Protein AF-A0A969RCX9-F1 (afdb_monomer_lite)

Structure (mmCIF, N/CA/C/O backbone):
data_AF-A0A969RCX9-F1
#
_entry.id   AF-A0A969RCX9-F1
#
loop_
_atom_site.group_PDB
_atom_site.id
_atom_site.type_symbol
_atom_site.label_atom_id
_atom_site.label_alt_id
_atom_site.label_comp_id
_atom_site.label_asym_id
_atom_site.label_entity_id
_atom_site.label_seq_id
_atom_site.pdbx_PDB_ins_code
_atom_site.Cartn_x
_atom_site.Cartn_y
_atom_site.Cartn_z
_atom_site.occupancy
_atom_site.B_iso_or_equiv
_atom_site.auth_seq_id
_atom_site.auth_comp_id
_atom_site.auth_asym_id
_atom_site.auth_atom_id
_atom_site.pdbx_PDB_model_num
ATOM 1 N N . MET A 1 1 ? 3.189 12.198 -4.846 1.00 65.44 1 MET A N 1
ATOM 2 C CA . MET A 1 1 ? 4.473 12.662 -4.270 1.00 65.44 1 MET A CA 1
ATOM 3 C C . MET A 1 1 ? 4.820 13.980 -4.931 1.00 65.44 1 MET A C 1
ATOM 5 O O . MET A 1 1 ? 4.423 14.156 -6.077 1.00 65.44 1 MET A O 1
ATOM 9 N N . ASP A 1 2 ? 5.462 14.920 -4.241 1.00 61.81 2 ASP A N 1
ATOM 10 C CA . ASP A 1 2 ? 5.991 16.090 -4.949 1.00 61.81 2 ASP A CA 1
ATOM 11 C C . ASP A 1 2 ? 7.132 15.682 -5.899 1.00 61.81 2 ASP A C 1
ATOM 13 O O . ASP A 1 2 ? 7.718 14.604 -5.779 1.00 61.81 2 ASP A O 1
ATOM 17 N N . ASN A 1 3 ? 7.446 16.543 -6.864 1.00 64.06 3 ASN A N 1
ATOM 18 C CA . ASN A 1 3 ? 8.498 16.300 -7.853 1.00 64.06 3 ASN A CA 1
ATOM 19 C C . ASN A 1 3 ? 9.926 16.329 -7.268 1.00 64.06 3 ASN A C 1
ATOM 21 O O . ASN A 1 3 ? 10.884 16.110 -8.002 1.00 64.06 3 ASN A O 1
ATOM 25 N N . GLN A 1 4 ? 10.077 16.609 -5.970 1.00 64.31 4 GLN A N 1
ATOM 26 C CA . GLN A 1 4 ? 11.360 16.683 -5.268 1.00 64.31 4 GLN A CA 1
ATOM 27 C C . GLN A 1 4 ? 11.587 15.504 -4.322 1.00 64.31 4 GLN A C 1
ATOM 29 O O . GLN A 1 4 ? 12.598 15.473 -3.622 1.00 64.31 4 GLN A O 1
ATOM 34 N N . CYS A 1 5 ? 10.659 14.551 -4.275 1.00 72.12 5 CYS A N 1
ATOM 35 C CA . CYS A 1 5 ? 10.655 13.461 -3.314 1.00 72.12 5 CYS A CA 1
ATOM 36 C C . CYS A 1 5 ? 10.598 13.875 -1.830 1.00 72.12 5 CYS A C 1
ATOM 38 O O . CYS A 1 5 ? 11.052 13.117 -0.972 1.00 72.12 5 CYS A O 1
ATOM 40 N N . LYS A 1 6 ? 10.072 15.059 -1.496 1.00 69.31 6 LYS A N 1
ATOM 41 C CA . LYS A 1 6 ? 10.109 15.612 -0.127 1.00 69.31 6 LYS A CA 1
ATOM 42 C C . LYS A 1 6 ? 8.780 15.510 0.617 1.00 69.31 6 LYS A C 1
ATOM 44 O O . LYS A 1 6 ? 8.756 15.632 1.841 1.00 69.31 6 LYS A O 1
ATOM 49 N N . GLY A 1 7 ? 7.682 15.256 -0.088 1.00 68.06 7 GLY A N 1
ATOM 50 C CA . GLY A 1 7 ? 6.351 15.278 0.502 1.00 68.06 7 GLY A CA 1
ATOM 51 C C . GLY A 1 7 ? 5.254 14.667 -0.365 1.00 68.06 7 GLY A C 1
ATOM 52 O O . GLY A 1 7 ? 5.473 14.143 -1.461 1.00 68.06 7 GLY A O 1
ATOM 53 N N . PHE A 1 8 ? 4.029 14.726 0.158 1.00 77.75 8 PHE A N 1
ATOM 54 C CA . PHE A 1 8 ? 2.828 14.218 -0.500 1.00 77.75 8 PHE A CA 1
ATOM 55 C C . PHE A 1 8 ? 1.886 15.371 -0.830 1.00 77.75 8 PHE A C 1
ATOM 57 O O . PHE A 1 8 ? 1.522 16.150 0.050 1.00 77.75 8 PHE A O 1
ATOM 64 N N . VAL A 1 9 ? 1.437 15.430 -2.080 1.00 77.81 9 VAL A N 1
ATOM 65 C CA . VAL A 1 9 ? 0.299 16.262 -2.479 1.00 77.81 9 VAL A CA 1
ATOM 66 C C . VAL A 1 9 ? -0.961 15.439 -2.234 1.00 77.81 9 VAL A C 1
ATOM 68 O O . VAL A 1 9 ? -1.049 14.299 -2.684 1.00 77.81 9 VAL A O 1
ATOM 71 N N . SER A 1 10 ? -1.895 15.979 -1.452 1.00 80.75 10 SER A N 1
ATOM 72 C CA . SER A 1 10 ? -3.154 15.291 -1.158 1.00 80.75 10 SER A CA 1
ATOM 73 C C . SER A 1 10 ? -4.165 15.562 -2.261 1.00 80.75 10 SER A C 1
ATOM 75 O O . SER A 1 10 ? -4.465 16.718 -2.547 1.00 80.75 10 SER A O 1
ATOM 77 N N . GLU A 1 11 ? -4.737 14.500 -2.812 1.00 80.62 11 GLU A N 1
ATOM 78 C CA . GLU A 1 11 ? -5.803 14.572 -3.803 1.00 80.62 11 GLU A CA 1
ATOM 79 C C . GLU A 1 11 ? -7.090 13.966 -3.236 1.00 80.62 11 GLU A C 1
ATOM 81 O O . GLU A 1 11 ? -7.066 12.949 -2.537 1.00 80.62 11 GLU A O 1
ATOM 86 N N . LYS A 1 12 ? -8.230 14.614 -3.500 1.00 79.12 12 LYS A N 1
ATOM 87 C CA . LYS A 1 12 ? -9.548 14.117 -3.093 1.00 79.12 12 LYS A CA 1
ATOM 88 C C . LYS A 1 12 ? -10.217 13.438 -4.278 1.00 79.12 12 LYS A C 1
ATOM 90 O O . LYS A 1 12 ? -10.699 14.108 -5.183 1.00 79.12 12 LYS A O 1
ATOM 95 N N . VAL A 1 13 ? -10.328 12.121 -4.202 1.00 74.38 13 VAL A N 1
ATOM 96 C CA . VAL A 1 13 ? -10.988 11.278 -5.203 1.00 74.38 13 VAL A CA 1
ATOM 97 C C . VAL A 1 13 ? -12.213 10.600 -4.593 1.00 74.38 13 VAL A C 1
ATOM 99 O O . VAL A 1 13 ? -12.198 10.180 -3.433 1.00 74.38 13 VAL A O 1
ATOM 102 N N . ARG A 1 14 ? -13.312 10.536 -5.355 1.00 75.00 14 ARG A N 1
ATOM 103 C CA . ARG A 1 14 ? -14.540 9.843 -4.938 1.00 75.00 14 ARG A CA 1
ATOM 104 C C . ARG A 1 14 ? -14.409 8.365 -5.284 1.00 75.00 14 ARG A C 1
ATOM 106 O O . ARG A 1 14 ? -14.319 8.022 -6.456 1.00 75.00 14 ARG A O 1
ATOM 113 N N . VAL A 1 15 ? -14.456 7.504 -4.272 1.00 67.88 15 VAL A N 1
ATOM 114 C CA . VAL A 1 15 ? -14.516 6.049 -4.450 1.00 67.88 15 VAL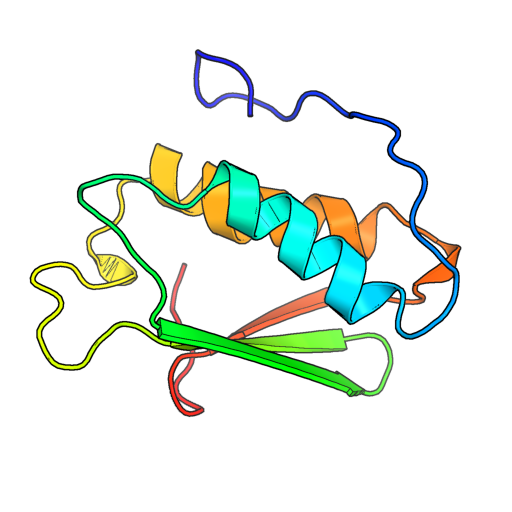 A CA 1
ATOM 115 C C . VAL A 1 15 ? -15.878 5.519 -4.008 1.00 67.88 15 VAL A C 1
ATOM 117 O O . VAL A 1 15 ? -16.403 5.992 -2.996 1.00 67.88 15 VAL A O 1
ATOM 120 N N . PRO A 1 16 ? -16.469 4.547 -4.724 1.00 71.31 16 PRO A N 1
ATOM 121 C CA . PRO A 1 16 ? -17.667 3.872 -4.240 1.00 71.31 16 PRO A CA 1
ATOM 122 C C . PRO A 1 16 ? -17.374 3.130 -2.918 1.00 71.31 16 PRO A C 1
ATOM 124 O O . PRO A 1 16 ? -16.248 2.689 -2.687 1.00 71.31 16 PRO A O 1
ATOM 127 N N . ALA A 1 17 ? -18.365 3.046 -2.026 1.00 68.38 17 ALA A N 1
ATOM 128 C CA . ALA A 1 17 ? -18.171 2.667 -0.618 1.00 68.38 17 ALA A CA 1
ATOM 129 C C . ALA A 1 17 ? -17.899 1.168 -0.366 1.00 68.38 17 ALA A C 1
ATOM 131 O O . ALA A 1 17 ? -17.532 0.785 0.745 1.00 68.38 17 ALA A O 1
ATOM 132 N N . ASP A 1 18 ? -18.073 0.314 -1.368 1.00 70.62 18 ASP A N 1
ATOM 133 C CA . ASP A 1 18 ? -17.734 -1.105 -1.333 1.00 70.62 18 ASP A CA 1
ATOM 134 C C . ASP A 1 18 ? -16.206 -1.298 -1.324 1.00 70.62 18 ASP A C 1
ATOM 136 O O . ASP A 1 18 ? -15.491 -0.865 -2.225 1.00 70.62 18 ASP A O 1
ATOM 140 N N . GLN A 1 19 ? -15.701 -1.958 -0.277 1.00 79.38 19 GLN A N 1
ATOM 141 C CA . GLN A 1 19 ? -14.275 -2.261 -0.061 1.00 79.38 19 GLN A CA 1
ATOM 142 C C . GLN A 1 19 ? -13.341 -1.029 -0.128 1.00 79.38 19 GLN A C 1
ATOM 144 O O . GLN A 1 19 ? -12.399 -0.984 -0.927 1.00 79.38 19 GLN A O 1
ATOM 149 N N . PRO A 1 20 ? -13.535 -0.029 0.751 1.00 85.00 20 PRO A N 1
ATOM 150 C CA . PRO A 1 20 ? -12.886 1.275 0.620 1.00 85.00 20 PRO A CA 1
ATOM 151 C C . PRO A 1 20 ? -11.359 1.217 0.809 1.00 85.00 20 PRO A C 1
ATOM 153 O O . PRO A 1 20 ? -10.641 2.039 0.248 1.00 85.00 20 PRO A O 1
ATOM 156 N N . VAL A 1 21 ? -10.841 0.219 1.539 1.00 89.69 21 VAL A N 1
ATOM 157 C CA . VAL A 1 21 ? -9.392 -0.019 1.684 1.00 89.69 21 VAL A CA 1
ATOM 158 C C . VAL A 1 21 ? -8.786 -0.524 0.376 1.00 89.69 21 VAL A C 1
ATOM 160 O O . VAL A 1 21 ? -7.793 0.031 -0.085 1.00 89.69 21 VAL A O 1
ATOM 163 N N . THR A 1 22 ? -9.391 -1.542 -0.242 1.00 91.69 22 THR A N 1
ATOM 164 C CA . THR A 1 22 ? -8.939 -2.100 -1.525 1.00 91.69 22 THR A CA 1
ATOM 165 C C . THR A 1 22 ? -8.914 -1.017 -2.601 1.00 91.69 22 THR A C 1
ATOM 167 O O . THR A 1 22 ? -7.911 -0.851 -3.284 1.00 91.69 22 THR A O 1
ATOM 170 N N . LYS A 1 23 ? -9.969 -0.199 -2.696 1.00 88.25 23 LYS A N 1
ATOM 171 C CA . LYS A 1 23 ? -10.036 0.897 -3.678 1.00 88.25 23 LYS A CA 1
ATOM 172 C C . LYS A 1 23 ? -9.008 1.994 -3.426 1.00 88.25 23 LYS A C 1
ATOM 174 O O . LYS A 1 23 ? -8.376 2.461 -4.367 1.00 88.25 23 LYS A O 1
ATOM 179 N N . ALA A 1 24 ? -8.799 2.376 -2.166 1.00 89.62 24 ALA A N 1
ATOM 180 C CA . ALA A 1 24 ? -7.753 3.329 -1.809 1.00 89.62 24 ALA A CA 1
ATOM 181 C C . ALA A 1 24 ? -6.356 2.829 -2.212 1.00 89.62 24 ALA A C 1
ATOM 183 O O . ALA A 1 24 ? -5.545 3.619 -2.686 1.00 89.62 24 ALA A O 1
ATOM 184 N N . ILE A 1 25 ? -6.085 1.528 -2.062 1.00 91.62 25 ILE A N 1
ATOM 185 C CA . ILE A 1 25 ? -4.834 0.915 -2.525 1.00 91.62 25 ILE A CA 1
ATOM 186 C C . ILE A 1 25 ? -4.754 0.950 -4.052 1.00 91.62 25 ILE A C 1
ATOM 188 O O . ILE A 1 25 ? -3.743 1.408 -4.574 1.00 91.62 25 ILE A O 1
ATOM 192 N N . ALA A 1 26 ? -5.808 0.525 -4.759 1.00 89.25 26 ALA A N 1
ATOM 193 C CA . ALA A 1 26 ? -5.841 0.507 -6.223 1.00 89.25 26 ALA A CA 1
ATOM 194 C C . ALA A 1 26 ? -5.482 1.872 -6.829 1.00 89.25 26 ALA A C 1
ATOM 196 O O . ALA A 1 26 ? -4.559 1.945 -7.630 1.00 89.25 26 ALA A O 1
ATOM 197 N N . MET A 1 27 ? -6.108 2.957 -6.359 1.00 86.44 27 MET A N 1
ATOM 198 C CA . MET A 1 27 ? -5.824 4.312 -6.856 1.00 86.44 27 MET A CA 1
ATOM 199 C C . MET A 1 27 ? -4.372 4.750 -6.627 1.00 86.44 27 MET A C 1
ATOM 201 O O . MET A 1 27 ? -3.789 5.460 -7.442 1.00 86.44 27 MET A O 1
ATOM 205 N N . VAL A 1 28 ? -3.767 4.358 -5.500 1.00 87.06 28 VAL A N 1
ATOM 206 C CA . VAL A 1 28 ? -2.354 4.672 -5.244 1.00 87.06 28 VAL A CA 1
ATOM 207 C C . VAL A 1 28 ? -1.451 3.868 -6.179 1.00 87.06 28 VAL A C 1
ATOM 209 O O . VAL A 1 28 ? -0.463 4.405 -6.670 1.00 87.06 28 VAL A O 1
ATOM 212 N N . LEU A 1 29 ? -1.787 2.601 -6.437 1.00 87.69 29 LEU A N 1
ATOM 213 C CA . LEU A 1 29 ? -0.998 1.724 -7.302 1.00 87.69 29 LEU A CA 1
ATOM 214 C C . LEU A 1 29 ? -1.109 2.086 -8.787 1.00 87.69 29 LEU A C 1
ATOM 216 O O . LEU A 1 29 ? -0.100 2.008 -9.477 1.00 87.69 29 LEU A O 1
ATOM 220 N N . GLU A 1 30 ? -2.269 2.547 -9.261 1.00 82.25 30 GLU A N 1
ATOM 221 C CA . GLU A 1 30 ? -2.447 3.064 -10.63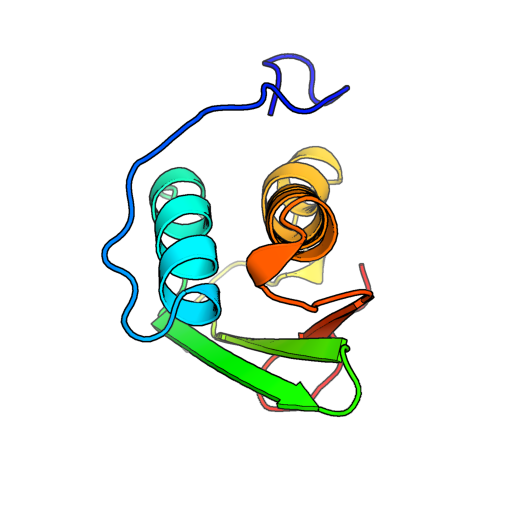1 1.00 82.25 30 GLU A CA 1
ATOM 222 C C . GLU A 1 30 ? -1.462 4.197 -10.956 1.00 82.25 30 GLU A C 1
ATOM 224 O O . GLU A 1 30 ? -0.984 4.302 -12.079 1.00 82.25 30 GLU A O 1
ATOM 229 N N . ASN A 1 31 ? -1.107 5.012 -9.958 1.00 70.62 31 ASN A N 1
ATOM 230 C CA . ASN A 1 31 ? -0.144 6.104 -10.104 1.00 70.62 31 ASN A CA 1
ATOM 231 C C . ASN A 1 31 ? 1.317 5.681 -9.861 1.00 70.62 31 ASN A C 1
ATOM 233 O O . ASN A 1 31 ? 2.228 6.488 -10.051 1.00 70.62 31 ASN A O 1
ATOM 237 N N . ALA A 1 32 ? 1.549 4.457 -9.379 1.00 68.94 32 ALA A N 1
ATOM 238 C CA . ALA A 1 32 ? 2.878 3.935 -9.061 1.00 68.94 32 ALA A CA 1
ATOM 239 C C . ALA A 1 32 ? 3.419 2.976 -10.132 1.00 68.94 32 ALA A C 1
ATOM 241 O O . ALA A 1 32 ? 4.627 2.735 -10.155 1.00 68.94 32 ALA A O 1
ATOM 242 N N . ASP A 1 33 ? 2.548 2.430 -10.985 1.00 62.91 33 ASP A N 1
ATOM 243 C CA . ASP A 1 33 ? 2.937 1.537 -12.073 1.00 62.91 33 ASP A CA 1
ATOM 244 C C . ASP A 1 33 ? 3.742 2.320 -13.121 1.00 62.91 33 ASP A C 1
ATOM 246 O O . ASP A 1 33 ? 3.281 3.312 -13.689 1.00 62.91 33 ASP A O 1
ATOM 250 N N . ASN A 1 34 ? 4.993 1.915 -13.330 1.00 64.31 34 ASN A N 1
ATOM 251 C CA . ASN A 1 34 ? 5.910 2.544 -14.274 1.00 64.31 34 ASN A CA 1
ATOM 252 C C . ASN A 1 34 ? 6.680 1.471 -15.057 1.00 64.31 34 ASN A C 1
ATOM 254 O O . ASN A 1 34 ? 6.694 0.299 -14.686 1.00 64.31 34 ASN A O 1
ATOM 258 N N . ALA A 1 35 ? 7.319 1.862 -16.164 1.00 57.19 35 ALA A N 1
ATOM 259 C CA . ALA A 1 35 ? 7.894 0.917 -17.127 1.00 57.19 35 ALA A CA 1
ATOM 260 C C . ALA A 1 35 ? 8.925 -0.069 -16.529 1.00 57.19 35 ALA A C 1
ATOM 262 O O . ALA A 1 35 ? 9.049 -1.188 -17.026 1.00 57.19 35 ALA A O 1
ATOM 263 N N . ASP A 1 36 ? 9.625 0.312 -15.455 1.00 60.59 36 ASP A N 1
ATOM 264 C CA . ASP A 1 36 ? 10.699 -0.487 -14.848 1.00 60.59 36 ASP A CA 1
ATOM 265 C C . ASP A 1 36 ? 10.285 -1.221 -13.563 1.00 60.59 36 ASP A C 1
ATOM 267 O O . ASP A 1 36 ? 11.053 -2.033 -13.028 1.00 60.59 36 ASP A O 1
ATOM 271 N N . PHE A 1 37 ? 9.085 -0.955 -13.049 1.00 69.56 37 PHE A N 1
ATOM 272 C CA . PHE A 1 37 ? 8.569 -1.564 -11.835 1.00 69.56 37 PHE A CA 1
ATOM 273 C C . PHE A 1 37 ? 7.061 -1.785 -11.945 1.00 69.56 37 PHE A C 1
ATOM 275 O O . PHE A 1 37 ? 6.270 -0.869 -11.737 1.00 69.56 37 PHE A O 1
ATOM 282 N N . SER A 1 38 ? 6.682 -3.036 -12.214 1.00 78.75 38 SER A N 1
ATOM 283 C CA . SER A 1 38 ? 5.287 -3.455 -12.294 1.00 78.75 38 SER A CA 1
ATOM 284 C C . SER A 1 38 ? 4.924 -4.460 -11.210 1.00 78.75 38 SER A C 1
ATOM 286 O O . SER A 1 38 ? 5.724 -5.305 -10.783 1.00 78.75 38 SER A O 1
ATOM 288 N N . LEU A 1 39 ? 3.677 -4.371 -10.755 1.00 86.56 39 LEU A N 1
ATOM 289 C CA . LEU A 1 39 ? 3.078 -5.329 -9.839 1.00 86.56 39 LEU A CA 1
ATOM 290 C C . LEU A 1 39 ? 2.215 -6.311 -10.633 1.00 86.56 39 LEU A C 1
ATOM 292 O O . LEU A 1 39 ? 1.382 -5.927 -11.440 1.00 86.56 39 LEU A O 1
ATOM 296 N N . SER A 1 40 ? 2.359 -7.601 -10.346 1.00 88.44 40 SER A N 1
ATOM 297 C CA . SER A 1 40 ? 1.448 -8.643 -10.847 1.00 88.44 40 SER A CA 1
ATOM 298 C C . SER A 1 40 ? 0.101 -8.652 -10.114 1.00 88.44 40 SER A C 1
ATOM 300 O O . SER A 1 40 ? -0.833 -9.337 -10.523 1.00 88.44 40 SER A O 1
ATOM 302 N N . GLY A 1 41 ? 0.011 -7.926 -8.997 1.00 90.31 41 GLY A N 1
ATOM 303 C CA . GLY A 1 41 ? -1.191 -7.774 -8.192 1.00 90.31 41 GLY A CA 1
ATOM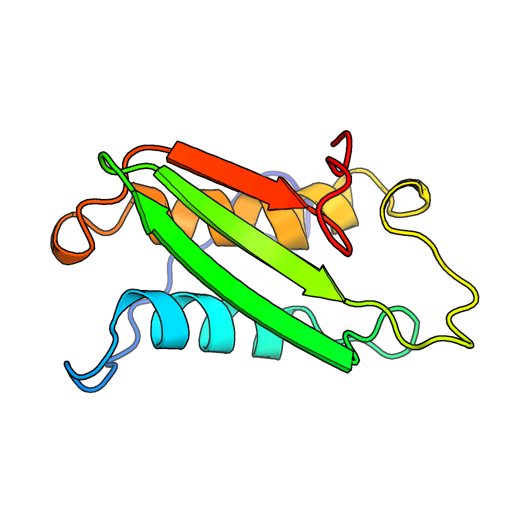 304 C C . GLY A 1 41 ? -0.868 -7.524 -6.723 1.00 90.31 41 GLY A C 1
ATOM 305 O O . GLY A 1 41 ? 0.295 -7.459 -6.312 1.00 90.31 41 GLY A O 1
ATOM 306 N N . TYR A 1 42 ? -1.919 -7.416 -5.916 1.00 93.50 42 TYR A N 1
ATOM 307 C CA . TYR A 1 42 ? -1.805 -7.280 -4.471 1.00 93.50 42 TYR A CA 1
ATOM 308 C C . TYR A 1 42 ? -2.943 -8.001 -3.747 1.00 93.50 42 TYR A C 1
ATOM 310 O O . TYR A 1 42 ? -3.987 -8.304 -4.327 1.00 93.50 42 TYR A O 1
ATOM 318 N N . ARG A 1 43 ? -2.746 -8.272 -2.458 1.00 95.06 43 ARG A N 1
ATOM 319 C CA . ARG A 1 43 ? -3.812 -8.674 -1.532 1.00 95.06 43 ARG A CA 1
ATOM 320 C C . ARG A 1 43 ? -3.755 -7.793 -0.301 1.00 95.06 43 ARG A C 1
ATOM 322 O O . ARG A 1 43 ? -2.680 -7.363 0.103 1.00 95.06 43 ARG A O 1
ATOM 329 N N . VAL A 1 44 ? -4.905 -7.552 0.311 1.00 95.19 44 VAL A N 1
ATOM 330 C CA . VAL A 1 44 ? -4.987 -6.802 1.561 1.00 95.19 44 VAL A CA 1
ATOM 331 C C . VAL A 1 44 ? -5.835 -7.553 2.571 1.00 95.19 44 VAL A C 1
ATOM 333 O O . VAL A 1 44 ? -6.889 -8.092 2.242 1.00 95.19 44 VAL A O 1
ATOM 336 N N . SER A 1 45 ? -5.373 -7.567 3.814 1.00 95.19 45 SER A N 1
ATOM 337 C CA . SER A 1 45 ? -6.170 -7.943 4.975 1.00 95.19 45 SER A CA 1
ATOM 338 C C . SER A 1 45 ? -6.061 -6.852 6.031 1.00 95.19 45 SER A C 1
ATOM 340 O O . SER A 1 45 ? -5.016 -6.220 6.186 1.00 95.19 45 SER A O 1
ATOM 342 N N . VAL A 1 46 ? -7.150 -6.600 6.754 1.00 94.88 46 VAL A N 1
ATOM 343 C CA . VAL A 1 46 ? -7.162 -5.640 7.861 1.00 94.88 46 VAL A CA 1
ATOM 344 C C . VAL A 1 46 ? -7.522 -6.390 9.129 1.00 94.88 46 VAL A C 1
ATOM 346 O O . VAL A 1 46 ? -8.586 -6.995 9.211 1.00 94.88 46 VAL A O 1
ATOM 349 N N . SER A 1 47 ? -6.634 -6.341 10.117 1.00 95.31 47 SER A N 1
ATOM 350 C CA . SER A 1 47 ? -6.854 -6.939 11.432 1.00 95.31 47 SER A CA 1
ATOM 351 C C . SER A 1 47 ? -6.409 -5.964 12.511 1.00 95.31 47 SER A C 1
ATOM 353 O O . SER A 1 47 ? -5.337 -5.367 12.407 1.00 95.31 47 SER A O 1
ATOM 355 N N . SER A 1 48 ? -7.259 -5.740 13.514 1.00 95.06 48 SER A N 1
ATOM 356 C CA . SER A 1 48 ? -6.992 -4.818 14.631 1.00 95.06 48 SER A CA 1
ATOM 357 C C . SER A 1 48 ? -6.536 -3.413 14.197 1.00 95.06 48 SER A C 1
ATOM 359 O O . SER A 1 48 ? -5.722 -2.769 14.855 1.00 95.06 48 SER A O 1
ATOM 361 N N . GLY A 1 49 ? -7.055 -2.920 13.066 1.00 94.94 49 GLY A N 1
ATOM 362 C CA . GLY A 1 49 ? -6.692 -1.613 12.507 1.00 94.94 49 GLY A CA 1
ATOM 363 C C . GLY A 1 49 ? -5.319 -1.562 11.827 1.00 94.94 49 GLY A C 1
ATOM 364 O O . GLY A 1 49 ? -4.857 -0.474 11.493 1.00 94.94 49 GLY A O 1
ATOM 365 N N . VAL A 1 50 ? -4.663 -2.699 11.596 1.00 97.38 50 VAL A N 1
ATOM 366 C CA . VAL A 1 50 ? -3.438 -2.793 10.796 1.00 97.38 50 VAL A CA 1
ATOM 367 C C . VAL A 1 50 ? -3.768 -3.437 9.455 1.00 97.38 50 VAL A C 1
ATOM 369 O O . VAL A 1 50 ? -4.253 -4.567 9.407 1.00 97.38 50 VAL A O 1
ATOM 372 N N . ALA A 1 51 ? -3.501 -2.717 8.366 1.00 97.31 51 ALA A N 1
ATOM 373 C CA . ALA A 1 51 ? -3.587 -3.263 7.018 1.00 97.31 51 ALA A CA 1
ATOM 374 C C . ALA A 1 51 ? -2.285 -4.002 6.681 1.00 97.31 51 ALA A C 1
ATOM 376 O O . ALA A 1 51 ? -1.206 -3.411 6.722 1.00 97.31 51 ALA A O 1
ATOM 377 N N . THR A 1 52 ? -2.377 -5.286 6.349 1.00 97.44 52 THR A N 1
ATOM 378 C CA . THR A 1 52 ? -1.264 -6.061 5.791 1.00 97.44 52 THR A CA 1
ATOM 379 C C . THR A 1 52 ? -1.469 -6.162 4.289 1.00 97.44 52 THR A C 1
ATOM 381 O O . THR A 1 52 ? -2.468 -6.724 3.842 1.00 97.44 52 THR A O 1
ATOM 384 N N . ILE A 1 53 ? -0.545 -5.586 3.523 1.00 96.31 53 ILE A N 1
ATOM 385 C CA . ILE A 1 53 ? -0.606 -5.533 2.062 1.00 96.31 53 ILE A CA 1
ATOM 386 C C . ILE A 1 53 ? 0.468 -6.467 1.504 1.00 96.31 53 ILE A C 1
ATOM 388 O O . ILE A 1 53 ? 1.660 -6.220 1.681 1.00 96.31 53 ILE A O 1
ATOM 392 N N . ASP A 1 54 ? 0.033 -7.542 0.850 1.00 95.75 54 ASP A N 1
ATOM 393 C CA . ASP A 1 54 ? 0.882 -8.481 0.111 1.00 95.75 54 ASP A CA 1
ATOM 394 C C . ASP A 1 54 ? 1.032 -7.978 -1.328 1.00 95.75 54 ASP A C 1
ATOM 396 O O . ASP A 1 54 ? 0.118 -8.155 -2.135 1.00 95.75 54 ASP A O 1
ATOM 400 N N . LEU A 1 55 ? 2.143 -7.300 -1.625 1.00 93.25 55 LEU A N 1
ATOM 401 C CA . LEU A 1 55 ? 2.472 -6.755 -2.943 1.00 93.25 55 LEU A CA 1
ATOM 402 C C . LEU A 1 55 ? 3.298 -7.778 -3.724 1.00 93.25 55 LEU A C 1
ATOM 404 O O . LEU A 1 55 ? 4.315 -8.263 -3.232 1.00 93.25 55 LEU A O 1
ATOM 408 N N . ARG A 1 56 ? 2.888 -8.088 -4.958 1.00 91.75 56 ARG A N 1
ATOM 409 C CA . ARG A 1 56 ? 3.482 -9.189 -5.726 1.00 91.75 56 ARG A CA 1
ATOM 410 C C . ARG A 1 56 ? 4.175 -8.705 -6.977 1.00 91.75 56 ARG A C 1
ATOM 412 O O . ARG A 1 56 ? 3.527 -8.218 -7.903 1.00 91.75 56 ARG A O 1
ATOM 419 N N . LEU A 1 57 ? 5.471 -8.963 -7.061 1.00 88.00 57 LEU A N 1
ATOM 420 C CA . LEU A 1 57 ? 6.217 -8.791 -8.301 1.00 88.00 57 LEU A CA 1
ATOM 421 C C . LEU A 1 57 ? 5.941 -9.954 -9.271 1.00 88.00 57 LEU A C 1
ATOM 423 O O . LEU A 1 57 ? 5.801 -11.105 -8.828 1.00 88.00 57 LEU A O 1
ATOM 427 N N . PRO A 1 58 ? 5.895 -9.684 -10.588 1.00 87.69 58 PRO A N 1
ATOM 428 C CA . PRO A 1 58 ? 5.954 -10.716 -11.611 1.00 87.69 58 PRO A CA 1
ATOM 429 C C . PRO A 1 58 ? 7.134 -11.679 -11.384 1.00 87.69 58 PRO A C 1
ATOM 431 O O . PRO A 1 58 ? 8.211 -11.244 -10.968 1.00 87.69 58 PRO A O 1
ATOM 434 N N . PRO A 1 59 ? 6.993 -12.983 -11.689 1.00 83.19 59 PRO A N 1
ATOM 435 C CA . PRO A 1 59 ? 8.080 -13.954 -11.524 1.00 83.19 59 PRO A CA 1
ATOM 436 C C . PRO A 1 59 ? 9.379 -13.579 -12.254 1.00 83.19 59 PRO A C 1
ATOM 438 O O . PRO A 1 59 ? 10.459 -13.900 -11.770 1.00 83.19 59 PRO A O 1
ATOM 441 N N . ALA A 1 60 ? 9.266 -12.884 -13.390 1.00 83.38 60 ALA A N 1
ATOM 442 C CA . ALA A 1 60 ? 10.384 -12.447 -14.225 1.00 83.38 60 ALA A CA 1
ATOM 443 C C . ALA A 1 60 ? 10.850 -11.005 -13.933 1.00 83.38 60 ALA A C 1
ATOM 445 O O . ALA A 1 60 ? 11.587 -10.426 -14.734 1.00 83.38 60 ALA A O 1
ATOM 446 N N . SER A 1 61 ? 10.422 -10.399 -12.818 1.00 83.81 61 SER A N 1
ATOM 447 C CA . SER A 1 61 ? 10.845 -9.040 -12.475 1.00 83.81 61 SER A CA 1
ATOM 448 C C . SER A 1 61 ? 12.356 -8.950 -12.298 1.00 83.81 61 SER A C 1
ATOM 450 O O . SER A 1 61 ? 12.947 -9.638 -11.465 1.00 83.81 61 SER A O 1
ATOM 452 N N . LYS A 1 62 ? 12.972 -8.034 -13.051 1.00 81.69 62 LYS A N 1
ATOM 453 C CA . LYS A 1 62 ? 14.401 -7.711 -12.937 1.00 81.69 62 LYS A CA 1
ATOM 454 C C . LYS A 1 62 ? 14.722 -6.968 -11.637 1.00 81.69 62 LYS A C 1
ATOM 456 O O . LYS A 1 62 ? 15.825 -7.096 -11.113 1.00 81.69 62 LYS A O 1
ATOM 461 N N . ARG A 1 63 ? 13.760 -6.201 -11.114 1.00 83.19 63 ARG A N 1
ATOM 462 C CA . ARG A 1 63 ? 13.889 -5.416 -9.879 1.00 83.19 63 ARG A CA 1
ATOM 463 C C . ARG A 1 63 ? 13.221 -6.114 -8.696 1.00 83.19 63 ARG A C 1
ATOM 465 O O . ARG A 1 63 ? 12.243 -6.842 -8.843 1.00 83.19 63 ARG A O 1
ATOM 472 N N . ARG A 1 64 ? 13.753 -5.862 -7.501 1.00 86.12 64 ARG A N 1
ATOM 473 C CA . ARG A 1 64 ? 13.180 -6.255 -6.201 1.00 86.12 64 ARG A CA 1
ATOM 474 C C . ARG A 1 64 ? 12.679 -5.009 -5.472 1.00 86.12 64 ARG A C 1
ATOM 476 O O . ARG A 1 64 ? 13.207 -3.924 -5.706 1.00 86.12 64 ARG A O 1
ATOM 483 N N . PHE A 1 65 ? 11.760 -5.154 -4.517 1.00 87.81 65 PHE A N 1
ATOM 484 C CA . PHE A 1 65 ? 11.365 -4.034 -3.648 1.00 87.81 65 PHE A CA 1
ATOM 485 C C . PHE A 1 65 ? 12.571 -3.380 -2.951 1.00 87.81 65 PHE A C 1
ATOM 487 O O . PHE A 1 65 ? 12.665 -2.162 -2.899 1.00 87.81 65 PHE A O 1
ATOM 494 N N . SER A 1 66 ? 13.549 -4.180 -2.516 1.00 85.06 66 SER A N 1
ATOM 495 C CA . SER A 1 66 ? 14.792 -3.700 -1.895 1.00 85.06 66 SER A CA 1
ATOM 496 C C . SER A 1 66 ? 15.741 -2.960 -2.847 1.00 85.06 66 SER A C 1
ATOM 498 O O . SER A 1 66 ? 16.721 -2.382 -2.395 1.00 85.06 66 SER A O 1
ATOM 500 N N . SER A 1 67 ? 15.492 -3.009 -4.160 1.00 86.75 67 SER A N 1
ATOM 501 C CA . SER A 1 67 ? 16.272 -2.288 -5.181 1.00 86.75 67 SER A CA 1
ATOM 502 C C . SER A 1 67 ? 15.640 -0.952 -5.586 1.00 86.75 67 SER A C 1
ATOM 504 O O . SER A 1 67 ? 16.141 -0.273 -6.483 1.00 86.75 67 SER A O 1
ATOM 506 N N . LEU A 1 68 ? 14.507 -0.598 -4.977 1.00 85.44 68 LEU A N 1
ATOM 507 C CA . LEU A 1 68 ? 13.900 0.713 -5.140 1.00 85.44 68 LEU A CA 1
ATOM 508 C C . LEU A 1 68 ? 14.765 1.759 -4.434 1.00 85.44 68 LEU A C 1
ATOM 510 O O . LEU A 1 68 ? 15.195 1.558 -3.297 1.00 85.44 68 LEU A O 1
ATOM 514 N N . SER A 1 69 ? 14.992 2.887 -5.097 1.00 85.81 69 SER A N 1
ATOM 515 C CA . SER A 1 69 ? 15.573 4.075 -4.478 1.00 85.81 69 SER A CA 1
ATOM 516 C C . SER A 1 69 ? 14.679 4.589 -3.347 1.00 85.81 69 SER A C 1
ATOM 518 O O . SER A 1 69 ? 13.484 4.301 -3.298 1.00 85.81 69 SER A O 1
ATOM 520 N N . ASN A 1 70 ? 15.225 5.421 -2.462 1.00 85.12 70 ASN A N 1
ATOM 521 C CA . ASN A 1 70 ? 14.442 6.017 -1.375 1.00 85.12 70 ASN A CA 1
ATOM 522 C C . ASN A 1 70 ? 13.233 6.815 -1.896 1.00 85.12 70 ASN A C 1
ATOM 524 O O . ASN A 1 70 ? 12.161 6.755 -1.299 1.00 85.12 70 ASN A O 1
ATOM 528 N N . CYS A 1 71 ? 13.382 7.513 -3.030 1.00 84.38 71 CYS A 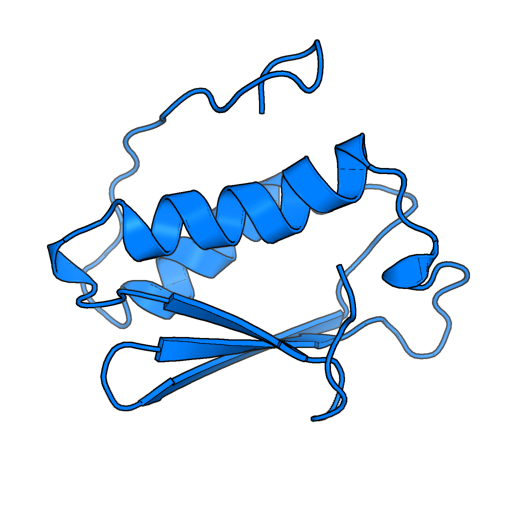N 1
ATOM 529 C CA . CYS A 1 71 ? 12.273 8.187 -3.706 1.00 84.38 71 CYS A CA 1
ATOM 530 C C . CYS A 1 71 ? 11.175 7.192 -4.101 1.00 84.38 71 CYS A C 1
ATOM 532 O O . CYS A 1 71 ? 10.012 7.407 -3.785 1.00 84.38 71 CYS A O 1
ATOM 534 N N . GLU A 1 72 ? 11.530 6.085 -4.753 1.00 85.75 72 GLU A N 1
ATOM 535 C CA . GLU A 1 72 ? 10.556 5.084 -5.199 1.00 85.75 72 GLU A CA 1
ATOM 536 C C . GLU A 1 72 ? 9.891 4.359 -4.020 1.00 85.75 72 GLU A C 1
ATOM 538 O O . GLU A 1 72 ? 8.680 4.136 -4.026 1.00 85.75 72 GLU A O 1
ATOM 543 N N . GLN A 1 73 ? 10.650 4.042 -2.968 1.00 87.12 73 GLN A N 1
ATOM 544 C CA . GLN A 1 73 ? 10.103 3.452 -1.745 1.00 87.12 73 GLN A CA 1
ATOM 545 C C . GLN A 1 73 ? 9.121 4.403 -1.054 1.00 87.12 73 GLN A C 1
ATOM 547 O O . GLN A 1 73 ? 8.037 3.987 -0.641 1.00 87.12 73 GLN A O 1
ATOM 552 N N . LEU A 1 74 ? 9.457 5.692 -0.961 1.00 86.88 74 LEU A N 1
ATOM 553 C CA . LEU A 1 74 ? 8.568 6.702 -0.396 1.00 86.88 74 LEU A CA 1
ATOM 554 C C . LEU A 1 74 ? 7.334 6.928 -1.287 1.00 86.88 74 LEU A C 1
ATOM 556 O O . LEU A 1 74 ? 6.223 7.046 -0.764 1.00 86.88 74 LEU A O 1
ATOM 560 N N . ALA A 1 75 ? 7.503 6.921 -2.612 1.00 85.50 75 ALA A N 1
ATOM 561 C CA . ALA A 1 75 ? 6.414 7.028 -3.579 1.00 85.50 75 ALA A CA 1
ATOM 562 C C . ALA A 1 75 ? 5.407 5.887 -3.417 1.00 85.50 75 ALA A C 1
ATOM 564 O O . ALA A 1 75 ? 4.207 6.143 -3.366 1.00 85.50 75 ALA A O 1
ATOM 565 N N . LEU A 1 76 ? 5.883 4.648 -3.286 1.00 88.62 76 LEU A N 1
ATOM 566 C CA . LEU A 1 76 ? 5.033 3.467 -3.178 1.00 88.62 76 LEU A CA 1
ATOM 567 C C . LEU A 1 76 ? 4.529 3.256 -1.743 1.00 88.62 76 LEU A C 1
ATOM 569 O O . LEU A 1 76 ? 3.341 3.409 -1.450 1.00 88.62 76 LEU A O 1
ATOM 573 N N . PHE A 1 77 ? 5.431 2.912 -0.823 1.00 91.44 77 PHE A N 1
ATOM 574 C CA . PHE A 1 77 ? 5.074 2.529 0.544 1.00 91.44 77 PHE A CA 1
ATOM 575 C C . PHE A 1 77 ? 4.594 3.724 1.360 1.00 91.44 77 PHE A C 1
ATOM 577 O O . PHE A 1 77 ? 3.633 3.613 2.128 1.00 91.44 77 PHE A O 1
ATOM 584 N N . GLY A 1 78 ? 5.238 4.877 1.181 1.00 91.00 78 GLY A N 1
ATOM 585 C CA . GLY A 1 78 ? 4.866 6.109 1.865 1.00 91.00 78 GLY A CA 1
ATOM 586 C C . GLY A 1 78 ? 3.478 6.595 1.459 1.00 91.00 78 GLY A C 1
ATOM 587 O O . GLY A 1 78 ? 2.663 6.872 2.342 1.00 91.00 78 GLY A O 1
ATOM 588 N N . SER A 1 79 ? 3.165 6.617 0.158 1.00 90.69 79 SER A N 1
ATOM 589 C CA . SER A 1 79 ? 1.830 7.012 -0.316 1.00 90.69 79 SER A CA 1
ATOM 590 C C . SER A 1 79 ? 0.753 6.050 0.179 1.00 90.69 79 SER A C 1
ATOM 592 O O . SER A 1 79 ? -0.249 6.500 0.728 1.00 90.69 79 SER A O 1
ATOM 594 N N . LEU A 1 80 ? 0.973 4.731 0.086 1.00 93.44 80 LEU A N 1
ATOM 595 C CA . LEU A 1 80 ? 0.028 3.733 0.605 1.00 93.44 80 LEU A CA 1
ATOM 596 C C . LEU A 1 80 ? -0.221 3.925 2.104 1.00 93.44 80 LEU A C 1
ATOM 598 O O . LEU A 1 80 ? -1.369 3.977 2.551 1.00 93.44 80 LEU A O 1
ATOM 602 N N . ARG A 1 81 ? 0.850 4.086 2.889 1.00 95.31 81 ARG A N 1
ATOM 603 C CA . ARG A 1 81 ? 0.745 4.310 4.332 1.00 95.31 81 ARG A CA 1
ATOM 604 C C . ARG A 1 81 ? -0.007 5.603 4.633 1.00 95.31 81 ARG A C 1
ATOM 606 O O . ARG A 1 81 ? -0.925 5.573 5.446 1.00 95.31 81 ARG A O 1
ATOM 613 N N . LYS A 1 82 ? 0.339 6.708 3.966 1.00 93.50 82 LYS A N 1
ATOM 614 C CA . LYS A 1 82 ? -0.282 8.023 4.171 1.00 93.50 82 LYS A CA 1
ATOM 615 C C . LYS A 1 82 ? -1.769 8.013 3.822 1.00 93.50 82 LYS A C 1
ATOM 617 O O . LYS A 1 82 ? -2.567 8.527 4.603 1.00 93.50 82 LYS A O 1
ATOM 622 N N . THR A 1 83 ? -2.137 7.413 2.693 1.00 92.50 83 THR A N 1
ATOM 623 C CA . THR A 1 83 ? -3.529 7.305 2.242 1.00 92.50 83 THR A CA 1
ATOM 624 C C . THR A 1 83 ? -4.361 6.489 3.224 1.00 92.50 83 THR A C 1
ATOM 626 O O . THR A 1 83 ? -5.432 6.928 3.642 1.00 92.50 83 THR A O 1
ATOM 629 N N . LEU A 1 84 ? -3.864 5.320 3.639 1.00 94.94 84 LEU A N 1
ATOM 630 C CA . LEU A 1 84 ? -4.632 4.420 4.495 1.00 94.94 84 LEU A CA 1
ATOM 631 C C . LEU A 1 84 ? -4.786 4.942 5.925 1.00 94.94 84 LEU A C 1
ATOM 633 O O . LEU A 1 84 ? -5.882 4.869 6.475 1.00 94.94 84 LEU A O 1
ATOM 637 N N . THR A 1 85 ? -3.727 5.493 6.524 1.00 95.50 85 THR A N 1
ATOM 638 C CA . THR A 1 85 ? -3.793 6.003 7.905 1.00 95.50 85 THR A CA 1
ATOM 639 C C . THR A 1 85 ? -4.377 7.412 8.002 1.00 95.50 85 THR A C 1
ATOM 641 O O . THR A 1 85 ? -4.902 7.791 9.047 1.00 95.50 85 THR A O 1
ATOM 644 N N . GLY A 1 86 ? -4.326 8.194 6.919 1.00 93.12 86 GLY A N 1
ATOM 645 C CA . GLY A 1 86 ? -4.915 9.533 6.848 1.00 93.12 86 GLY A CA 1
ATOM 646 C C . GLY A 1 86 ? -6.433 9.540 6.642 1.00 93.12 86 GLY A C 1
ATOM 647 O O . GLY A 1 86 ? -7.084 10.548 6.921 1.00 93.12 86 GLY A O 1
ATOM 648 N N . ASN A 1 87 ? -7.019 8.432 6.181 1.00 89.25 87 ASN A N 1
ATOM 649 C CA . ASN A 1 87 ? -8.443 8.329 5.873 1.00 89.25 87 ASN A CA 1
ATOM 650 C C . ASN A 1 87 ? -9.216 7.661 7.028 1.00 89.25 87 ASN A C 1
ATOM 652 O O . ASN A 1 87 ? -9.358 6.440 7.091 1.00 89.25 87 ASN A O 1
ATOM 656 N N . LYS A 1 88 ? -9.729 8.485 7.956 1.00 89.81 88 LYS A N 1
ATOM 657 C CA . LYS A 1 88 ? -10.407 8.040 9.194 1.00 89.81 88 LYS A CA 1
ATOM 658 C C . LYS A 1 88 ? -11.504 6.974 8.976 1.00 89.81 88 LYS A C 1
ATOM 660 O O . LYS A 1 88 ? -11.498 5.995 9.726 1.00 89.81 88 LYS A O 1
ATOM 665 N N . PRO A 1 89 ? -12.413 7.097 7.985 1.00 89.94 89 PRO A N 1
ATOM 666 C CA . PRO A 1 89 ? -13.393 6.055 7.662 1.00 89.94 89 PRO A CA 1
ATOM 667 C C . PRO A 1 89 ? -12.827 4.646 7.442 1.00 89.94 89 PRO A C 1
ATOM 669 O O . PRO A 1 89 ? -13.519 3.674 7.739 1.00 89.94 89 PRO A O 1
ATOM 672 N N . LEU A 1 90 ? -11.581 4.510 6.971 1.00 90.62 90 LEU A N 1
ATOM 673 C CA . LEU A 1 90 ? -10.956 3.202 6.741 1.00 90.62 90 LEU A CA 1
ATOM 674 C C . LEU A 1 90 ? -10.635 2.456 8.041 1.00 90.62 90 LEU A C 1
ATOM 676 O O . LEU A 1 90 ? -10.410 1.249 8.008 1.00 90.62 90 LEU A O 1
ATOM 680 N N . LYS A 1 91 ? -10.595 3.159 9.185 1.00 93.50 91 LYS A N 1
ATOM 681 C CA . LYS A 1 91 ? -10.221 2.613 10.504 1.00 93.50 91 LYS A CA 1
ATOM 682 C C . LYS A 1 91 ? -8.842 1.925 10.517 1.00 93.50 91 LYS A C 1
ATOM 684 O O . LYS A 1 91 ? -8.572 1.090 11.383 1.00 93.50 91 LYS A O 1
ATOM 689 N N . VAL A 1 92 ? -7.957 2.298 9.590 1.00 96.38 92 VAL A N 1
ATOM 690 C CA . VAL A 1 92 ? -6.572 1.821 9.515 1.00 96.38 92 VAL A CA 1
ATOM 691 C C . VAL A 1 92 ? -5.665 2.792 10.268 1.00 96.38 92 VAL A C 1
ATOM 693 O O . VAL A 1 92 ? -5.699 3.997 10.052 1.00 96.38 92 VAL A O 1
ATOM 696 N N . ARG A 1 93 ? -4.851 2.260 11.177 1.00 96.81 93 ARG A N 1
ATOM 697 C CA . ARG A 1 93 ? -3.919 3.000 12.045 1.00 96.81 93 ARG A CA 1
ATOM 698 C C . ARG A 1 93 ? -2.462 2.678 11.721 1.00 96.81 93 ARG A C 1
ATOM 700 O O . ARG A 1 93 ? -1.575 3.463 12.031 1.00 96.81 93 ARG A O 1
ATOM 707 N N . GLY A 1 94 ? -2.221 1.529 11.091 1.00 96.62 94 GLY A N 1
ATOM 708 C CA . GLY A 1 94 ? -0.896 1.075 10.690 1.00 96.62 94 GLY A CA 1
ATOM 709 C C . GLY A 1 94 ? -0.940 0.247 9.413 1.00 96.62 94 GLY A C 1
ATOM 710 O O . GLY A 1 94 ? -1.980 -0.301 9.049 1.00 96.62 94 GLY A O 1
ATOM 711 N N . VAL A 1 95 ? 0.204 0.160 8.735 1.00 97.00 95 VAL A N 1
ATOM 712 C CA . VAL A 1 95 ? 0.349 -0.583 7.478 1.00 97.00 95 VAL A CA 1
ATOM 713 C C . VAL A 1 95 ? 1.643 -1.389 7.497 1.00 97.00 95 VAL A C 1
ATOM 715 O O . VAL A 1 95 ? 2.710 -0.831 7.779 1.00 97.00 95 VAL A O 1
ATOM 718 N N . LYS A 1 96 ? 1.532 -2.679 7.172 1.00 96.44 96 LYS A N 1
ATOM 719 C CA . LYS A 1 96 ? 2.638 -3.621 6.974 1.00 96.44 96 LYS A CA 1
ATOM 720 C C . LYS A 1 96 ? 2.673 -4.072 5.518 1.00 96.44 96 LYS A C 1
ATOM 722 O O . LYS A 1 96 ? 1.620 -4.326 4.934 1.00 96.44 96 LYS A O 1
ATOM 727 N N . PHE A 1 97 ? 3.873 -4.200 4.964 1.00 95.50 97 PHE A N 1
ATOM 728 C CA . PHE A 1 97 ? 4.088 -4.634 3.587 1.00 95.50 97 PHE A CA 1
ATOM 729 C C . PHE A 1 97 ? 4.800 -5.979 3.574 1.00 95.50 97 PHE A C 1
ATOM 731 O O . PHE A 1 97 ? 5.793 -6.179 4.27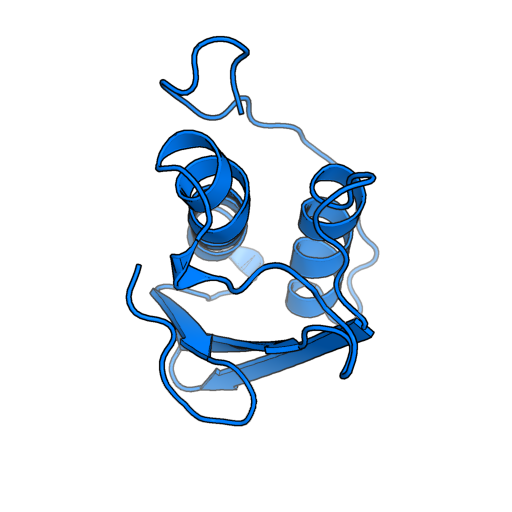7 1.00 95.50 97 PHE A O 1
ATOM 738 N N . VAL A 1 98 ? 4.279 -6.904 2.779 1.00 95.56 98 VAL A N 1
ATOM 739 C CA . VAL A 1 98 ? 4.858 -8.232 2.590 1.00 95.56 98 VAL A CA 1
ATOM 740 C C . VAL A 1 98 ? 4.886 -8.579 1.102 1.00 95.56 98 VAL A C 1
ATOM 742 O O . VAL A 1 98 ? 4.108 -8.033 0.328 1.00 95.56 98 VAL A O 1
ATOM 745 N N . ASP A 1 99 ? 5.769 -9.492 0.714 1.00 92.38 99 ASP A N 1
ATOM 746 C CA . ASP A 1 99 ? 5.753 -10.186 -0.576 1.00 92.38 99 ASP A CA 1
ATOM 747 C C . ASP A 1 99 ? 5.670 -11.684 -0.285 1.00 92.38 99 ASP A C 1
ATOM 749 O O . ASP A 1 99 ? 6.581 -12.273 0.309 1.00 92.38 99 ASP A O 1
ATOM 753 N N . ARG A 1 100 ? 4.535 -12.300 -0.630 1.00 90.75 100 ARG A N 1
ATOM 754 C CA . ARG A 1 100 ? 4.247 -13.723 -0.374 1.00 90.75 100 ARG A CA 1
ATOM 755 C C . ARG A 1 100 ? 4.460 -14.094 1.098 1.00 90.75 100 ARG A C 1
ATOM 757 O O . ARG A 1 100 ? 5.034 -15.132 1.422 1.00 90.75 100 ARG A O 1
ATOM 764 N N . GLY A 1 101 ? 4.010 -13.213 1.991 1.00 91.81 101 GLY A N 1
ATOM 765 C CA . GLY A 1 101 ? 4.101 -13.381 3.444 1.00 91.81 101 GLY A CA 1
ATOM 766 C C . GLY A 1 101 ? 5.471 -13.069 4.053 1.00 91.81 101 GLY A C 1
ATOM 767 O O . GLY A 1 101 ? 5.592 -13.081 5.276 1.00 91.81 101 GLY A O 1
ATOM 768 N N . LYS A 1 102 ? 6.492 -12.753 3.246 1.00 92.25 102 LYS A N 1
ATOM 769 C CA . LYS A 1 102 ? 7.788 -12.282 3.747 1.00 92.25 102 LYS A CA 1
ATOM 770 C C . LYS A 1 102 ? 7.762 -10.771 3.882 1.00 92.25 102 LYS A C 1
ATOM 772 O O . LYS A 1 102 ? 7.378 -10.081 2.947 1.00 92.25 102 LYS A O 1
ATOM 777 N N . GLU A 1 103 ? 8.173 -10.263 5.035 1.00 92.94 103 GLU A N 1
ATOM 778 C CA . GLU A 1 103 ? 8.241 -8.823 5.271 1.00 92.94 103 GLU A CA 1
ATOM 779 C C . GLU A 1 103 ? 9.145 -8.137 4.243 1.00 92.94 103 GLU A C 1
ATOM 781 O O . GLU A 1 103 ? 10.280 -8.561 4.001 1.00 92.94 103 GLU A O 1
ATOM 786 N N . ILE A 1 104 ? 8.627 -7.068 3.642 1.00 89.38 104 ILE A N 1
ATOM 787 C CA . ILE A 1 104 ? 9.430 -6.163 2.831 1.00 89.38 104 ILE A CA 1
ATOM 788 C C . ILE A 1 104 ? 10.063 -5.178 3.808 1.00 89.38 104 ILE A C 1
ATOM 790 O O . ILE A 1 104 ? 9.368 -4.346 4.390 1.00 89.38 104 ILE A O 1
ATOM 794 N N . LYS A 1 105 ? 11.378 -5.285 4.006 1.00 68.94 105 LYS A N 1
ATOM 795 C CA . LYS A 1 105 ? 12.126 -4.278 4.760 1.00 68.94 105 LYS A CA 1
ATOM 796 C C . LYS A 1 105 ? 12.210 -3.011 3.909 1.00 68.94 105 LYS A C 1
ATOM 798 O O . LYS A 1 105 ? 12.772 -3.061 2.816 1.00 68.94 105 LYS A O 1
ATOM 803 N N . GLY A 1 106 ? 11.631 -1.929 4.412 1.00 53.75 106 GLY A N 1
ATOM 804 C CA . GLY A 1 106 ? 11.654 -0.585 3.839 1.00 53.75 106 GLY A CA 1
ATOM 805 C C . GLY A 1 106 ? 11.724 0.445 4.950 1.00 53.75 106 GLY A C 1
ATOM 806 O O . GLY A 1 106 ? 11.196 0.145 6.048 1.00 53.75 106 GLY A O 1
#

Secondary structure (DSSP, 8-state):
--TTSS---------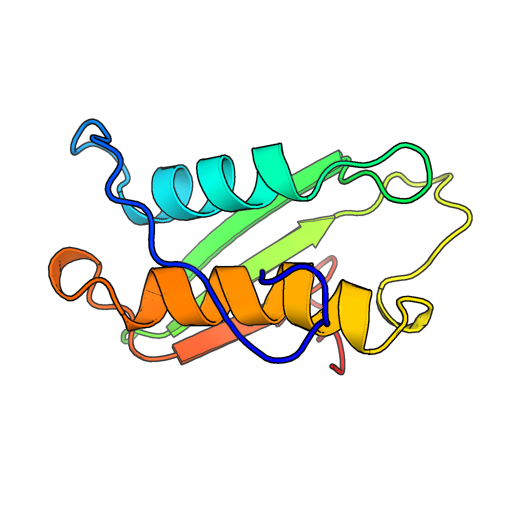-SSSHHHHHHHHHHHTT-BTTB--SEEEEEEETTEEEEEEE--TT-S--GGGS-HHHHIIIIIHHHHHHHH-GGG---EEEEEETTEE---

pLDDT: mean 84.96, std 10.67, range [53.75, 97.44]

Radius of gyration: 13.42 Å; chains: 1; bounding box: 34×31×32 Å

Sequence (106 aa):
MDNQCKGFVSEKVRVPADQPVTKAIAMVLENADNADFSLSGYRVSVSSGVATIDLRLPPASKRRFSSLSNCEQLALFGSLRKTLTGNKPLKVRGVKFVDRGKEIKG

Foldseek 3Di:
DPPVLPDDDDDDDDDDPPPVLVVLLVVLQVVLDDPQFDWPDWDWDADPQEIEIATEDDPPRPDDLVNDDPSSCCSRVVSSQCSQCVDVVNSHPYYFYHHVNHGDDD